Protein AF-A0A7C8ZI13-F1 (afdb_monomer)

pLDDT: mean 92.57, std 10.56, range [40.72, 98.0]

InterPro domains:
  IPR006189 CHASE domain [PF03924] (51-92)
  IPR006189 CHASE domain [PS50839] (48-105)
  IPR042240 CHASE domain superfamily [G3DSA:3.30.450.350] (52-105)

Organism: Opuntia streptacantha (NCBI:txid393608)

Mean predicted aligned error: 6.11 Å

Structure (mmCIF, N/CA/C/O backbone):
data_AF-A0A7C8ZI13-F1
#
_entry.id   AF-A0A7C8ZI13-F1
#
loop_
_atom_site.group_PDB
_atom_site.id
_atom_site.type_symbol
_atom_site.label_atom_id
_atom_site.label_alt_id
_atom_site.label_comp_id
_atom_site.label_asym_id
_atom_site.label_entity_id
_atom_site.label_seq_id
_atom_site.pdbx_PDB_ins_code
_atom_site.Cartn_x
_atom_site.Cartn_y
_atom_site.Cartn_z
_atom_site.occupancy
_atom_site.B_iso_or_equiv
_atom_site.auth_seq_id
_atom_site.auth_comp_id
_atom_site.auth_asym_id
_atom_site.auth_atom_id
_atom_site.pdbx_PDB_model_num
ATOM 1 N N . SER A 1 1 ? 30.911 -12.223 -37.311 1.00 80.25 1 SER A N 1
ATOM 2 C CA . SER A 1 1 ? 30.308 -11.224 -38.221 1.00 80.25 1 SER A CA 1
ATOM 3 C C . SER A 1 1 ? 29.855 -10.030 -37.400 1.00 80.25 1 SER A C 1
ATOM 5 O O . SER A 1 1 ? 29.190 -10.240 -36.392 1.00 80.25 1 SER A O 1
ATOM 7 N N . GLN A 1 2 ? 30.197 -8.807 -37.811 1.00 89.19 2 GLN A N 1
ATOM 8 C CA . GLN A 1 2 ? 29.837 -7.550 -37.132 1.00 89.19 2 GLN A CA 1
ATOM 9 C C . GLN A 1 2 ? 28.325 -7.421 -36.851 1.00 89.19 2 GLN A C 1
ATOM 11 O O . GLN A 1 2 ? 27.919 -6.818 -35.863 1.00 89.19 2 GLN A O 1
ATOM 16 N N . ALA A 1 3 ? 27.483 -8.038 -37.687 1.00 92.62 3 ALA A N 1
ATOM 17 C CA . ALA A 1 3 ? 26.033 -8.054 -37.509 1.00 92.62 3 ALA A CA 1
ATOM 18 C C . ALA A 1 3 ? 25.567 -8.836 -36.264 1.00 92.62 3 ALA A C 1
ATOM 20 O O . ALA A 1 3 ? 24.532 -8.508 -35.692 1.00 92.62 3 ALA A O 1
ATOM 21 N N . VAL A 1 4 ? 26.310 -9.865 -35.842 1.00 93.81 4 VAL A N 1
ATOM 22 C CA . VAL A 1 4 ? 25.979 -10.654 -34.642 1.00 93.81 4 VAL A CA 1
ATOM 23 C C . VAL A 1 4 ? 26.273 -9.855 -33.377 1.00 93.81 4 VAL A C 1
ATOM 25 O O . VAL A 1 4 ? 25.461 -9.871 -32.458 1.00 93.81 4 VAL A O 1
ATOM 28 N N . GLU A 1 5 ? 27.380 -9.113 -33.349 1.00 93.69 5 GLU A N 1
ATOM 29 C CA . GLU A 1 5 ? 27.765 -8.328 -32.172 1.00 93.69 5 GLU A CA 1
ATOM 30 C C . GLU A 1 5 ? 26.799 -7.163 -31.933 1.00 93.69 5 GLU A C 1
ATOM 32 O O . GLU A 1 5 ? 26.254 -7.038 -30.842 1.00 93.69 5 GLU A O 1
ATOM 37 N N . LYS A 1 6 ? 26.419 -6.436 -32.996 1.00 94.44 6 LYS A N 1
ATOM 38 C CA . LYS A 1 6 ? 25.380 -5.392 -32.917 1.00 94.44 6 LYS A CA 1
ATOM 39 C C . LYS A 1 6 ? 24.040 -5.913 -32.379 1.00 94.44 6 LYS A C 1
ATOM 41 O O . LYS A 1 6 ? 23.334 -5.195 -31.680 1.00 94.44 6 LYS A O 1
ATOM 46 N N . ARG A 1 7 ? 23.666 -7.160 -32.701 1.00 94.75 7 ARG A N 1
ATOM 47 C CA . ARG A 1 7 ? 22.441 -7.788 -32.169 1.00 94.75 7 ARG A CA 1
ATOM 48 C C . ARG A 1 7 ? 22.560 -8.117 -30.682 1.00 94.75 7 ARG A C 1
ATOM 50 O O . ARG A 1 7 ? 21.577 -7.958 -29.965 1.00 94.75 7 ARG A O 1
ATOM 57 N N . LYS A 1 8 ? 23.730 -8.571 -30.222 1.00 95.25 8 LYS A N 1
ATOM 58 C CA . LYS A 1 8 ? 23.982 -8.831 -28.797 1.00 95.25 8 LYS A CA 1
ATOM 59 C C . LYS A 1 8 ? 23.965 -7.543 -27.984 1.00 95.25 8 LYS A C 1
ATOM 61 O O . LYS A 1 8 ? 23.312 -7.511 -26.951 1.00 95.25 8 LYS A O 1
ATOM 66 N N . GLU A 1 9 ? 24.619 -6.493 -28.474 1.00 95.44 9 GLU A N 1
ATOM 67 C CA . GLU A 1 9 ? 24.615 -5.167 -27.844 1.00 95.44 9 GLU A CA 1
ATOM 68 C C . GLU A 1 9 ? 23.193 -4.602 -27.743 1.00 95.44 9 GLU A C 1
ATOM 70 O O . GLU A 1 9 ? 22.781 -4.160 -26.673 1.00 95.44 9 GLU A O 1
ATOM 75 N N . ALA A 1 10 ? 22.406 -4.691 -28.822 1.00 95.44 10 ALA A N 1
ATOM 76 C CA . ALA A 1 10 ? 21.006 -4.270 -28.804 1.00 95.44 10 ALA A CA 1
ATOM 77 C C . ALA A 1 10 ? 2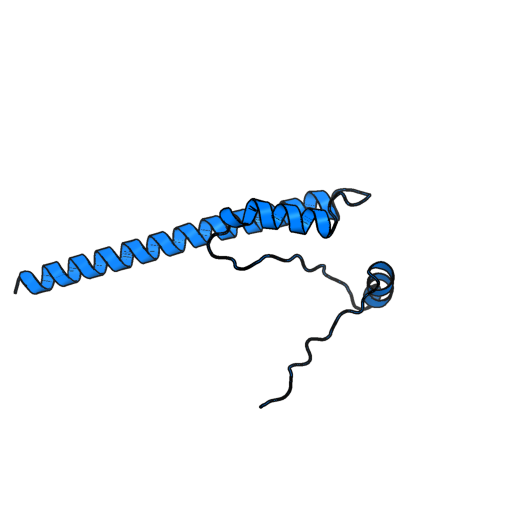0.175 -5.068 -27.785 1.00 95.44 10 ALA A C 1
ATOM 79 O O . ALA A 1 10 ? 19.389 -4.487 -27.040 1.00 95.44 10 ALA A O 1
ATOM 80 N N . LEU A 1 11 ? 20.364 -6.391 -27.716 1.00 95.38 11 LEU A N 1
ATOM 81 C CA . LEU A 1 11 ? 19.665 -7.239 -26.751 1.00 95.38 11 LEU A CA 1
ATOM 82 C C . LEU A 1 11 ? 20.064 -6.915 -25.304 1.00 95.38 11 LEU A C 1
ATOM 84 O O . LEU A 1 11 ? 19.188 -6.826 -24.447 1.00 95.38 11 LEU A O 1
ATOM 88 N N . ALA A 1 12 ? 21.357 -6.716 -25.039 1.00 95.81 12 ALA A N 1
ATOM 89 C CA . ALA A 1 12 ? 21.852 -6.312 -23.727 1.00 95.81 12 ALA A CA 1
ATOM 90 C C . ALA A 1 12 ? 21.246 -4.965 -23.305 1.00 95.81 12 ALA A C 1
ATOM 92 O O . ALA A 1 12 ? 20.683 -4.871 -22.219 1.00 95.81 12 ALA A O 1
ATOM 93 N N . GLY A 1 13 ? 21.230 -3.975 -24.206 1.00 96.50 13 GLY A N 1
ATOM 94 C CA .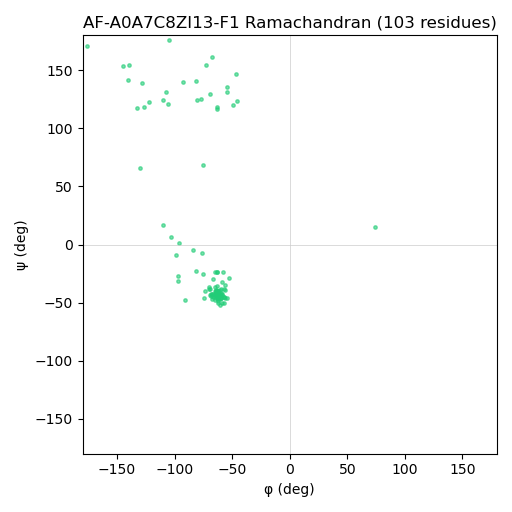 GLY A 1 13 ? 20.604 -2.676 -23.951 1.00 96.50 13 GLY A CA 1
ATOM 95 C C . GLY A 1 13 ? 19.112 -2.777 -23.617 1.00 96.50 13 GLY A C 1
ATOM 96 O O . GLY A 1 13 ? 18.654 -2.158 -22.659 1.00 96.50 13 GLY A O 1
ATOM 97 N N . MET A 1 14 ? 18.358 -3.613 -24.342 1.00 96.56 14 MET A N 1
ATOM 98 C CA . MET A 1 14 ? 16.939 -3.859 -24.045 1.00 96.56 14 MET A CA 1
ATOM 99 C C . MET A 1 14 ? 16.726 -4.527 -22.680 1.00 96.56 14 MET A C 1
ATOM 101 O O . MET A 1 14 ? 15.749 -4.231 -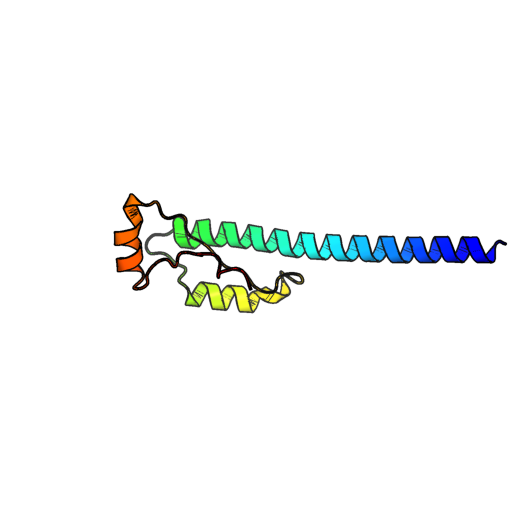21.989 1.00 96.56 14 MET A O 1
ATOM 105 N N . CYS A 1 15 ? 17.599 -5.463 -22.304 1.00 97.31 15 CYS A N 1
ATOM 106 C CA . CYS A 1 15 ? 17.535 -6.131 -21.006 1.00 97.31 15 CYS A CA 1
ATOM 107 C C . CYS A 1 15 ? 17.838 -5.159 -19.862 1.00 97.31 15 CYS A C 1
ATOM 109 O O . CYS A 1 15 ? 17.073 -5.111 -18.899 1.00 97.31 15 CYS A O 1
ATOM 111 N N . ASP A 1 16 ? 18.893 -4.355 -19.992 1.00 97.75 16 ASP A N 1
ATOM 112 C CA . ASP A 1 16 ? 19.293 -3.375 -18.981 1.00 97.75 16 ASP A CA 1
ATOM 113 C C . ASP A 1 16 ? 18.219 -2.303 -18.776 1.00 97.75 16 ASP A C 1
ATOM 115 O O . ASP A 1 16 ? 17.918 -1.921 -17.644 1.00 97.75 16 ASP A O 1
ATOM 119 N N . GLU A 1 17 ? 17.593 -1.842 -19.861 1.00 97.75 17 GLU A N 1
ATOM 120 C CA . GLU A 1 17 ? 16.495 -0.880 -19.789 1.00 97.75 17 GLU A CA 1
ATOM 121 C C . GLU A 1 17 ? 15.283 -1.460 -19.050 1.00 97.75 17 GLU A C 1
ATOM 123 O O . GLU A 1 17 ? 14.758 -0.825 -18.136 1.00 97.75 17 GLU A O 1
ATOM 128 N N . ARG A 1 18 ? 14.885 -2.702 -19.355 1.00 96.94 18 ARG A N 1
ATOM 129 C CA . ARG A 1 18 ? 13.780 -3.377 -18.651 1.00 96.94 18 ARG A CA 1
ATOM 130 C C . ARG A 1 18 ? 14.087 -3.635 -17.180 1.00 96.94 18 ARG A C 1
ATOM 132 O O . ARG A 1 18 ? 13.199 -3.467 -16.346 1.00 96.94 18 ARG A O 1
ATOM 139 N N . ALA A 1 19 ? 15.318 -4.031 -16.860 1.00 97.88 19 ALA A N 1
ATOM 140 C CA . ALA A 1 19 ? 15.752 -4.236 -15.483 1.00 97.88 19 ALA A CA 1
ATOM 141 C C . ALA A 1 19 ? 15.667 -2.927 -14.686 1.00 97.88 19 ALA A C 1
ATOM 143 O O . ALA A 1 19 ? 15.102 -2.913 -13.592 1.00 97.88 19 ALA A O 1
ATOM 144 N N . ARG A 1 20 ? 16.138 -1.819 -15.273 1.00 97.88 20 ARG A N 1
ATOM 145 C CA . ARG A 1 20 ? 16.050 -0.487 -14.666 1.00 97.88 20 ARG A CA 1
ATOM 146 C C . ARG A 1 20 ? 14.602 -0.055 -14.459 1.00 97.88 20 ARG A C 1
ATOM 148 O O . ARG A 1 20 ? 14.239 0.309 -13.349 1.00 97.88 20 ARG A O 1
ATOM 155 N N . MET A 1 21 ? 13.755 -0.179 -15.482 1.00 97.62 21 MET A N 1
ATOM 156 C CA . MET A 1 21 ? 12.334 0.168 -15.371 1.00 97.62 21 MET A CA 1
ATOM 157 C C . MET A 1 21 ? 11.636 -0.619 -14.257 1.00 97.62 21 MET A C 1
ATOM 159 O O . MET A 1 21 ? 10.901 -0.038 -13.463 1.00 97.62 21 MET A O 1
ATOM 163 N N . LEU A 1 22 ? 11.870 -1.932 -14.173 1.00 97.38 22 LEU A N 1
ATOM 164 C CA . LEU A 1 22 ? 11.288 -2.765 -13.121 1.00 97.38 22 LEU A CA 1
ATOM 165 C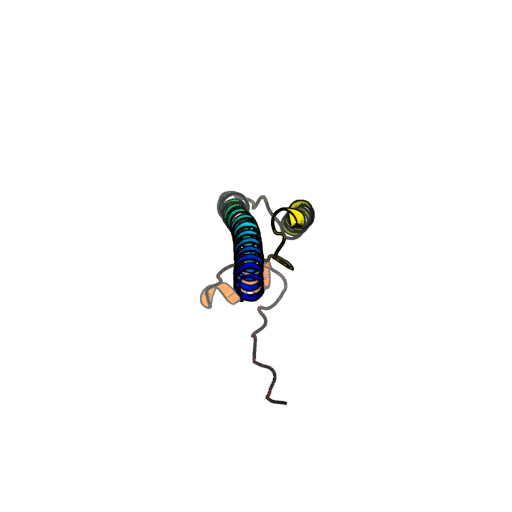 C . LEU A 1 22 ? 11.776 -2.337 -11.730 1.00 97.38 22 LEU A C 1
ATOM 167 O O . LEU A 1 22 ? 10.971 -2.226 -10.805 1.00 97.38 22 LEU A O 1
ATOM 171 N N . GLN A 1 23 ? 13.076 -2.075 -11.593 1.00 98.00 23 GLN A N 1
ATOM 172 C CA . GLN A 1 23 ? 13.674 -1.620 -10.342 1.00 98.00 23 GLN A CA 1
ATOM 173 C C . GLN A 1 23 ? 13.112 -0.262 -9.902 1.00 98.00 23 GLN A C 1
ATOM 175 O O . GLN A 1 23 ? 12.767 -0.094 -8.732 1.00 98.00 23 GLN A O 1
ATOM 180 N N . ASP A 1 24 ? 12.948 0.681 -10.827 1.00 97.38 24 ASP A N 1
ATOM 181 C CA . ASP A 1 24 ? 12.394 2.005 -10.540 1.00 97.38 24 ASP A CA 1
ATOM 182 C C . ASP A 1 24 ? 10.933 1.914 -10.079 1.00 97.38 24 ASP A C 1
ATOM 184 O O . ASP A 1 24 ? 10.565 2.487 -9.053 1.00 97.38 24 ASP A O 1
ATOM 188 N N . GLN A 1 25 ? 10.103 1.128 -10.774 1.00 96.88 25 GLN A N 1
ATOM 189 C CA . GLN A 1 25 ? 8.700 0.910 -10.392 1.00 96.88 25 GLN A CA 1
ATOM 190 C C . GLN A 1 25 ? 8.569 0.207 -9.029 1.00 96.88 25 GLN A C 1
ATOM 192 O O . GLN A 1 25 ? 7.664 0.516 -8.243 1.00 96.88 25 GLN A O 1
ATOM 197 N N . PHE A 1 26 ? 9.484 -0.718 -8.724 1.00 96.94 26 PHE A N 1
ATOM 198 C CA . PHE A 1 26 ? 9.561 -1.367 -7.417 1.00 96.94 26 PHE A CA 1
ATOM 199 C C . PHE A 1 26 ? 9.917 -0.369 -6.315 1.00 96.94 26 PHE A C 1
ATOM 201 O O . PHE A 1 26 ? 9.226 -0.309 -5.299 1.00 96.94 26 PHE A O 1
ATOM 208 N N . ASN A 1 27 ? 10.941 0.456 -6.535 1.00 96.88 27 ASN A N 1
ATOM 209 C CA . ASN A 1 27 ? 11.374 1.467 -5.573 1.00 96.88 27 ASN A CA 1
ATOM 210 C C . ASN A 1 27 ? 10.266 2.489 -5.282 1.00 96.88 27 ASN A C 1
ATOM 212 O O . ASN A 1 27 ? 10.018 2.802 -4.119 1.00 96.88 27 ASN A O 1
ATOM 216 N N . VAL A 1 28 ? 9.548 2.952 -6.312 1.00 96.94 28 VAL A N 1
ATOM 217 C CA . VAL A 1 28 ? 8.380 3.835 -6.146 1.00 96.94 28 VAL A CA 1
ATOM 218 C C . VAL A 1 28 ? 7.313 3.164 -5.278 1.00 96.94 28 VAL A C 1
ATOM 220 O O . VAL A 1 28 ? 6.894 3.730 -4.266 1.00 96.94 28 VAL A O 1
ATOM 223 N N . SER A 1 29 ? 6.943 1.922 -5.608 1.00 95.88 29 SER A N 1
ATOM 224 C CA . SER A 1 29 ? 5.937 1.170 -4.847 1.00 95.88 29 SER A CA 1
ATOM 225 C C . SER A 1 29 ? 6.345 0.992 -3.378 1.00 95.88 29 SER A C 1
ATOM 227 O O . SER A 1 29 ? 5.529 1.193 -2.477 1.00 95.88 29 SER A O 1
ATOM 229 N N . MET A 1 30 ? 7.611 0.652 -3.122 1.00 96.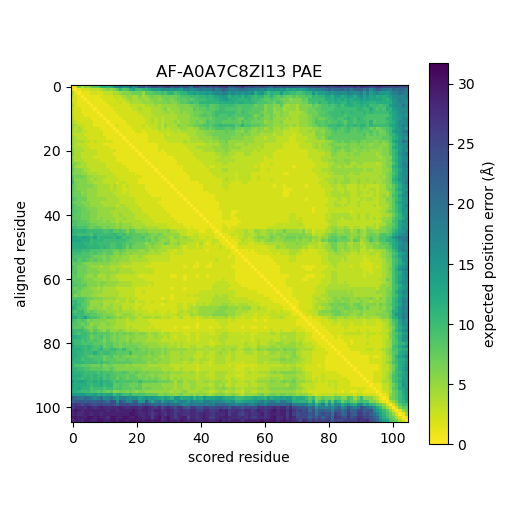31 30 MET A N 1
ATOM 230 C CA . MET A 1 30 ? 8.141 0.447 -1.773 1.00 96.31 30 MET A CA 1
ATOM 231 C C . MET A 1 30 ? 8.169 1.730 -0.945 1.00 96.31 30 MET A C 1
ATOM 233 O O . MET A 1 30 ? 7.771 1.703 0.221 1.00 96.31 30 MET A O 1
ATOM 237 N N . ASN A 1 31 ? 8.578 2.851 -1.537 1.00 96.88 31 ASN A N 1
AT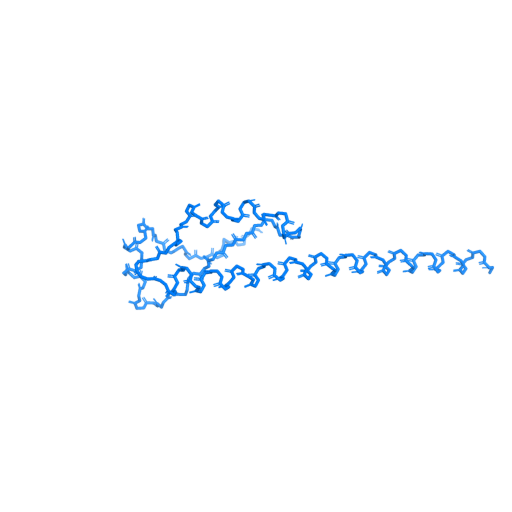OM 238 C CA . ASN A 1 31 ? 8.580 4.145 -0.856 1.00 96.88 31 ASN A CA 1
ATOM 239 C C . ASN A 1 31 ? 7.167 4.531 -0.402 1.00 96.88 31 ASN A C 1
ATOM 241 O O . ASN A 1 31 ? 6.970 4.976 0.730 1.00 96.88 31 ASN A O 1
ATOM 245 N N . HIS A 1 32 ? 6.157 4.297 -1.243 1.00 96.88 32 HIS A N 1
ATOM 246 C CA . HIS A 1 32 ? 4.778 4.600 -0.869 1.00 96.88 32 HIS A CA 1
ATOM 247 C C . HIS A 1 32 ? 4.235 3.656 0.214 1.00 96.88 32 HIS A C 1
ATOM 249 O O . HIS A 1 32 ? 3.531 4.094 1.123 1.00 96.88 32 HIS A O 1
ATOM 255 N N . VAL A 1 33 ? 4.605 2.370 0.192 1.00 96.62 33 VAL A N 1
ATOM 256 C CA . VAL A 1 33 ? 4.275 1.432 1.284 1.00 96.62 33 VAL A CA 1
ATOM 257 C C . VAL A 1 33 ? 4.914 1.870 2.609 1.00 96.62 33 VAL A C 1
ATOM 259 O O . VAL A 1 33 ? 4.260 1.822 3.653 1.00 96.62 33 VAL A O 1
ATOM 262 N N . GLN A 1 34 ? 6.155 2.361 2.589 1.00 97.38 34 GLN A N 1
ATOM 263 C CA . GLN A 1 34 ? 6.798 2.930 3.778 1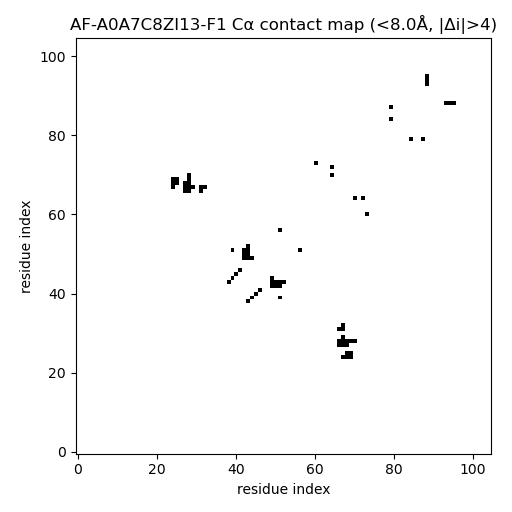.00 97.38 34 GLN A CA 1
ATOM 264 C C . GLN A 1 34 ? 6.057 4.175 4.285 1.00 97.38 34 GLN A C 1
ATOM 266 O O . GLN A 1 34 ? 5.800 4.291 5.485 1.00 97.38 34 GLN A O 1
ATOM 271 N N . ALA A 1 35 ? 5.635 5.070 3.387 1.00 97.06 35 ALA A N 1
ATOM 272 C CA . ALA A 1 35 ? 4.818 6.226 3.752 1.00 97.06 35 ALA A CA 1
ATOM 273 C C . ALA A 1 35 ? 3.481 5.809 4.393 1.00 97.06 35 ALA A C 1
ATOM 275 O O . ALA A 1 35 ? 3.043 6.410 5.376 1.00 97.06 35 ALA A O 1
ATOM 276 N N . MET A 1 36 ? 2.855 4.731 3.910 1.00 96.75 36 MET A N 1
ATOM 277 C CA . MET A 1 36 ? 1.655 4.171 4.535 1.00 96.75 36 MET A CA 1
ATOM 278 C C . MET A 1 36 ? 1.910 3.617 5.942 1.00 96.75 36 MET A C 1
ATOM 280 O O . MET A 1 36 ? 1.053 3.762 6.814 1.00 96.75 36 MET A O 1
ATOM 284 N N . ALA A 1 37 ? 3.072 3.007 6.193 1.00 96.75 37 ALA A N 1
ATOM 285 C CA . ALA A 1 37 ? 3.440 2.558 7.535 1.00 96.75 37 ALA A CA 1
ATOM 286 C C . ALA A 1 37 ? 3.550 3.743 8.512 1.00 96.75 37 ALA A C 1
ATOM 288 O O . ALA A 1 37 ? 3.061 3.660 9.642 1.00 96.75 37 ALA A O 1
ATOM 289 N N . ILE A 1 38 ? 4.110 4.871 8.057 1.00 97.12 38 ILE A N 1
ATOM 290 C CA . ILE A 1 38 ? 4.139 6.127 8.822 1.00 97.12 38 ILE A CA 1
ATOM 291 C C . ILE A 1 38 ? 2.715 6.628 9.072 1.00 97.12 38 ILE A C 1
ATOM 293 O O . ILE A 1 38 ? 2.373 6.942 10.208 1.00 97.12 38 ILE A O 1
ATOM 297 N N . LEU A 1 39 ? 1.857 6.639 8.049 1.00 96.69 39 LEU A N 1
ATOM 298 C CA . LEU A 1 39 ? 0.458 7.049 8.175 1.00 96.69 39 LEU A CA 1
ATOM 299 C C . LEU A 1 39 ? -0.282 6.220 9.237 1.00 96.69 39 LEU A C 1
ATOM 301 O O . LEU A 1 39 ? -0.944 6.793 10.100 1.00 96.69 39 LEU A O 1
ATOM 305 N N . ILE A 1 40 ? -0.132 4.894 9.242 1.00 96.75 40 ILE A N 1
ATOM 306 C CA . ILE A 1 40 ? -0.716 4.044 10.290 1.00 96.75 40 ILE A CA 1
ATOM 307 C C . ILE A 1 40 ? -0.127 4.386 11.663 1.00 96.75 40 ILE A C 1
ATOM 309 O O . ILE A 1 40 ? -0.879 4.596 12.613 1.00 96.75 40 ILE A O 1
ATOM 313 N N . SER A 1 41 ? 1.196 4.512 11.777 1.00 96.50 41 SER A N 1
ATOM 314 C CA . SER A 1 41 ? 1.844 4.901 13.035 1.00 96.50 41 SER A CA 1
ATOM 315 C C . SER A 1 41 ? 1.281 6.219 13.586 1.00 96.50 41 SER A C 1
ATOM 317 O O . SER A 1 41 ? 0.890 6.296 14.747 1.00 96.50 41 SER A O 1
ATOM 319 N N . THR A 1 42 ? 1.133 7.240 12.741 1.00 96.94 42 THR A N 1
ATOM 320 C CA . THR A 1 42 ? 0.661 8.568 13.147 1.00 96.94 42 THR A CA 1
ATOM 321 C C . THR A 1 42 ? -0.837 8.619 13.439 1.00 96.94 42 THR A C 1
ATOM 323 O O . THR A 1 42 ? -1.241 9.209 14.438 1.00 96.94 42 THR A O 1
ATOM 326 N N . PHE A 1 43 ? -1.678 8.049 12.574 1.00 96.50 43 PHE A N 1
ATOM 327 C CA . PHE A 1 43 ? -3.130 8.252 12.641 1.00 96.50 43 PHE A CA 1
ATOM 328 C C . PHE A 1 43 ? -3.883 7.139 13.371 1.00 96.50 43 PHE A C 1
ATOM 330 O O . PHE A 1 43 ? -4.950 7.418 13.917 1.00 96.50 43 PHE A O 1
ATOM 337 N N . HIS A 1 44 ? -3.347 5.914 13.391 1.00 95.19 44 HIS A N 1
ATOM 338 C CA . HIS A 1 44 ? -3.945 4.792 14.117 1.00 95.19 44 HIS A CA 1
ATOM 339 C C . HIS A 1 44 ? -3.402 4.688 15.545 1.00 95.19 44 HIS A C 1
ATOM 341 O O . HIS A 1 44 ? -4.179 4.574 16.486 1.00 95.19 44 HIS A O 1
ATOM 347 N N . HIS A 1 45 ? -2.074 4.749 15.710 1.00 94.06 45 HIS A N 1
ATOM 348 C CA . HIS A 1 45 ? -1.424 4.577 17.020 1.00 94.06 45 HIS A CA 1
ATOM 349 C C . HIS A 1 45 ? -1.094 5.903 17.714 1.00 94.06 45 HIS A C 1
ATOM 351 O O . HIS A 1 45 ? -1.127 5.985 18.936 1.00 94.06 45 HIS A O 1
ATOM 357 N N . GLY A 1 46 ? -0.791 6.953 16.948 1.00 93.81 46 GLY A N 1
ATOM 358 C CA . GLY A 1 46 ? -0.378 8.259 17.473 1.00 93.81 46 GLY A CA 1
ATOM 359 C C . GLY A 1 46 ? -1.518 9.197 17.883 1.00 93.81 46 GLY A C 1
ATOM 360 O O . GLY A 1 46 ? -1.247 10.279 18.402 1.00 93.81 46 GLY A O 1
ATOM 361 N N . LYS A 1 47 ? -2.785 8.825 17.655 1.00 94.31 47 LYS A N 1
ATOM 362 C CA . LYS A 1 47 ? -3.963 9.630 18.017 1.00 94.31 47 LYS A CA 1
ATOM 363 C C . LYS A 1 47 ? -4.971 8.812 18.814 1.00 94.31 47 LYS A C 1
ATOM 365 O O . LYS A 1 47 ? -5.256 7.670 18.470 1.00 94.31 47 LYS A O 1
ATOM 370 N N . TYR A 1 48 ? -5.547 9.436 19.842 1.00 90.88 48 TYR A N 1
ATOM 371 C CA . TYR A 1 48 ? -6.646 8.874 20.622 1.00 90.88 48 TYR A CA 1
ATOM 372 C C . TYR A 1 48 ? -7.822 9.869 20.677 1.00 90.88 48 TYR A C 1
ATOM 374 O O . TYR A 1 48 ? -7.638 10.971 21.201 1.00 90.88 48 TYR A O 1
ATOM 382 N N . PRO A 1 49 ? -9.016 9.522 20.152 1.00 89.81 49 PRO A N 1
ATOM 383 C CA . PRO A 1 49 ? -9.342 8.275 19.448 1.00 89.81 49 PRO A CA 1
ATOM 384 C C . PRO A 1 49 ? -8.614 8.153 18.096 1.00 89.81 49 PRO A C 1
ATOM 386 O O . PRO A 1 49 ? -8.129 9.149 17.553 1.00 89.81 49 PRO A O 1
ATOM 389 N N . THR A 1 50 ? -8.536 6.929 17.557 1.00 94.50 50 THR A N 1
ATOM 390 C CA . THR A 1 50 ? -7.938 6.677 16.233 1.00 94.50 50 THR A CA 1
ATOM 391 C C . THR A 1 50 ? -8.598 7.552 15.166 1.00 94.50 50 THR A C 1
ATOM 393 O O . THR A 1 50 ? -9.821 7.687 15.117 1.00 94.50 50 THR A O 1
ATOM 396 N N . ALA A 1 51 ? -7.779 8.149 14.302 1.00 94.50 51 ALA A N 1
ATOM 397 C CA . ALA A 1 51 ? -8.235 9.000 13.206 1.00 94.50 51 ALA A CA 1
ATOM 398 C C . ALA A 1 51 ? -8.353 8.239 11.875 1.00 94.50 51 ALA A C 1
ATOM 400 O O . ALA A 1 51 ? -8.670 8.842 10.848 1.00 94.50 51 ALA A O 1
ATOM 401 N N . ILE A 1 52 ? -8.072 6.932 11.878 1.00 95.88 52 ILE A N 1
ATOM 402 C CA . ILE A 1 52 ? -8.186 6.073 10.705 1.00 95.88 52 ILE A CA 1
ATOM 403 C C . ILE A 1 52 ? -8.929 4.786 11.052 1.00 95.88 52 ILE A C 1
ATOM 405 O O . ILE A 1 52 ? -8.494 3.981 11.874 1.00 95.88 52 ILE A O 1
ATOM 409 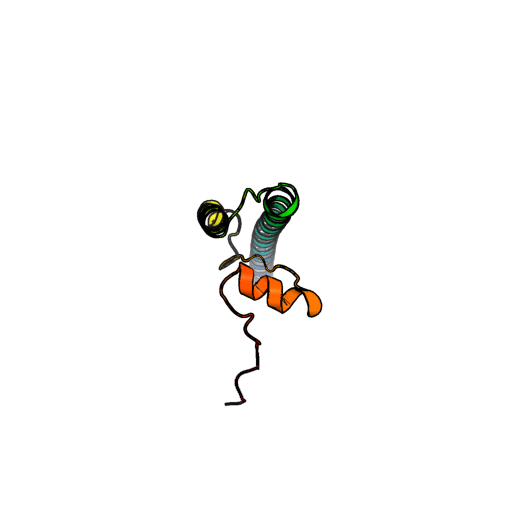N N . ASP A 1 53 ? -10.068 4.605 10.396 1.00 93.94 53 ASP A N 1
ATOM 410 C CA . ASP A 1 53 ? -10.848 3.375 10.398 1.00 93.94 53 ASP A CA 1
ATOM 411 C C . ASP A 1 53 ? -10.669 2.617 9.071 1.00 93.94 53 ASP A C 1
ATOM 413 O O . ASP A 1 53 ? -10.030 3.095 8.125 1.00 93.94 53 ASP A O 1
ATOM 417 N N . GLN A 1 54 ? -11.264 1.425 8.979 1.00 94.19 54 GLN A N 1
ATOM 418 C CA . GLN A 1 54 ? -11.187 0.581 7.784 1.00 94.19 54 GLN A CA 1
ATOM 419 C C . GLN A 1 54 ? -11.672 1.309 6.520 1.00 94.19 54 GLN A C 1
ATOM 421 O O . GLN A 1 54 ? -11.081 1.161 5.450 1.00 94.19 54 GLN A O 1
ATOM 426 N N . ARG A 1 55 ? -12.735 2.117 6.629 1.00 96.62 55 ARG A N 1
ATOM 427 C CA . ARG A 1 55 ? -13.310 2.856 5.496 1.00 96.62 55 ARG A CA 1
ATOM 428 C C . ARG A 1 55 ? -12.371 3.958 5.013 1.00 96.62 55 ARG A C 1
ATOM 430 O O . ARG A 1 55 ? -12.204 4.144 3.807 1.00 96.62 55 ARG A O 1
ATOM 437 N N . THR A 1 56 ? -11.756 4.682 5.942 1.00 96.38 56 THR A N 1
ATOM 438 C CA . THR A 1 56 ? -10.788 5.740 5.648 1.00 96.38 56 THR A CA 1
ATOM 439 C C . THR A 1 56 ? -9.535 5.155 5.014 1.00 96.38 56 THR A C 1
ATOM 441 O O . THR A 1 56 ? -9.084 5.681 3.994 1.00 96.38 56 THR A O 1
ATOM 444 N N . PHE A 1 57 ? -9.026 4.040 5.551 1.00 96.88 57 PHE A N 1
ATOM 445 C CA . PHE A 1 57 ? -7.891 3.324 4.974 1.00 96.88 57 PHE A CA 1
ATOM 446 C C . PHE A 1 57 ? -8.198 2.847 3.553 1.00 96.88 57 PHE A C 1
ATOM 448 O O . PHE A 1 57 ? -7.468 3.214 2.639 1.00 96.88 57 PHE A O 1
ATOM 455 N N . ALA A 1 58 ? -9.311 2.137 3.337 1.00 97.31 58 ALA A N 1
ATOM 456 C CA . ALA A 1 58 ? -9.703 1.640 2.015 1.00 97.31 58 ALA A CA 1
ATOM 457 C C . ALA A 1 58 ? -9.837 2.767 0.977 1.00 97.31 58 ALA A C 1
ATOM 459 O O . ALA A 1 58 ? -9.298 2.673 -0.122 1.00 97.31 58 ALA A O 1
ATOM 460 N N . ARG A 1 59 ? -10.487 3.882 1.341 1.00 97.38 59 ARG A N 1
ATOM 461 C CA . ARG A 1 59 ? -10.629 5.038 0.442 1.00 97.38 59 ARG A CA 1
ATOM 462 C C . ARG A 1 59 ? -9.281 5.677 0.110 1.00 97.38 59 ARG A C 1
ATOM 464 O O . ARG A 1 59 ? -9.076 6.124 -1.015 1.00 97.38 59 ARG A O 1
ATOM 471 N N . TYR A 1 60 ? -8.385 5.793 1.090 1.00 96.81 60 TYR A N 1
ATOM 472 C CA . TYR A 1 60 ? -7.060 6.370 0.873 1.00 96.81 60 TYR A CA 1
ATOM 473 C C . TYR A 1 60 ? -6.187 5.463 0.001 1.00 96.81 60 TYR A C 1
ATOM 475 O O . TYR A 1 60 ? -5.524 5.947 -0.919 1.00 96.81 60 TYR A O 1
ATOM 483 N N . THR A 1 61 ? -6.198 4.152 0.251 1.00 96.69 61 THR A N 1
ATOM 484 C CA . THR A 1 61 ? -5.401 3.198 -0.521 1.00 96.69 61 THR A CA 1
ATOM 485 C C . THR A 1 61 ? -5.894 3.094 -1.951 1.00 96.69 61 THR A C 1
ATOM 487 O O . THR A 1 61 ? -5.058 3.171 -2.844 1.00 96.69 61 THR A O 1
ATOM 490 N N . GLU A 1 62 ? -7.207 3.046 -2.179 1.00 96.31 62 GLU A N 1
ATOM 491 C CA . GLU A 1 62 ? -7.807 3.046 -3.518 1.00 96.31 62 GLU A CA 1
ATOM 492 C C . GLU A 1 62 ? -7.447 4.314 -4.304 1.00 96.31 62 GLU A C 1
ATOM 494 O O . GLU A 1 62 ? -6.980 4.236 -5.441 1.00 96.31 62 GLU A O 1
ATOM 499 N N . ARG A 1 63 ? -7.573 5.491 -3.675 1.00 97.06 63 ARG A N 1
ATOM 500 C CA . ARG A 1 63 ? -7.210 6.772 -4.300 1.00 97.06 63 ARG A CA 1
ATOM 501 C C . ARG A 1 63 ? -5.725 6.900 -4.608 1.00 97.06 63 ARG A C 1
ATOM 503 O O . ARG A 1 63 ? -5.385 7.690 -5.472 1.00 97.06 63 ARG A O 1
ATOM 510 N N . THR A 1 64 ? -4.861 6.162 -3.914 1.00 96.44 64 THR A N 1
ATOM 511 C CA . THR A 1 64 ? -3.400 6.203 -4.091 1.00 96.44 64 THR A CA 1
ATOM 512 C C . THR A 1 64 ? -2.844 4.928 -4.722 1.00 96.44 64 THR A C 1
ATOM 514 O O . THR A 1 64 ? -1.646 4.679 -4.643 1.00 96.44 64 THR A O 1
ATOM 517 N N . THR A 1 65 ? -3.679 4.091 -5.347 1.00 95.69 65 THR A N 1
ATOM 518 C CA . THR A 1 65 ? -3.210 2.860 -6.011 1.00 95.69 65 THR A CA 1
ATOM 519 C C . THR A 1 65 ? -2.192 3.150 -7.112 1.00 95.69 65 THR A C 1
ATOM 521 O O . THR A 1 65 ? -1.254 2.381 -7.286 1.00 95.69 65 THR A O 1
ATOM 524 N N . PHE A 1 66 ? -2.315 4.292 -7.793 1.00 94.19 66 PHE A N 1
ATOM 525 C CA . PHE A 1 66 ? -1.375 4.715 -8.834 1.00 94.19 66 PHE A CA 1
ATOM 526 C C . PHE A 1 66 ? 0.061 4.952 -8.319 1.00 94.19 66 PHE A C 1
ATOM 528 O O . PHE A 1 66 ? 0.999 4.827 -9.096 1.00 94.19 66 PHE A O 1
ATOM 535 N N . GLU A 1 67 ? 0.246 5.229 -7.023 1.00 94.69 67 GLU A N 1
ATOM 536 C CA . GLU A 1 67 ? 1.567 5.396 -6.384 1.00 94.69 67 GLU A CA 1
ATOM 537 C C . GLU A 1 67 ? 2.275 4.050 -6.136 1.00 94.69 67 GLU A C 1
ATOM 539 O O . GLU A 1 67 ? 3.423 4.001 -5.697 1.00 94.69 67 GLU A O 1
ATOM 544 N N . ARG A 1 68 ? 1.585 2.925 -6.369 1.00 95.81 68 ARG A N 1
ATOM 545 C CA . ARG A 1 68 ? 2.106 1.567 -6.153 1.00 95.81 68 ARG A CA 1
ATOM 546 C C . ARG A 1 68 ? 1.883 0.691 -7.390 1.00 95.81 68 ARG A C 1
ATOM 548 O O . ARG A 1 68 ? 1.123 -0.281 -7.325 1.00 95.81 68 ARG A O 1
ATOM 555 N N . PRO A 1 69 ? 2.545 1.013 -8.512 1.00 92.25 69 PRO A N 1
ATOM 556 C CA . PRO A 1 69 ? 2.299 0.396 -9.818 1.00 92.25 69 PRO A CA 1
ATOM 557 C C . PRO A 1 69 ? 2.475 -1.131 -9.855 1.00 92.25 69 PRO A C 1
ATOM 559 O O . PRO A 1 69 ? 1.879 -1.785 -10.706 1.00 92.25 69 PRO A O 1
ATOM 562 N N . LEU A 1 70 ? 3.258 -1.717 -8.939 1.00 94.25 70 LEU A N 1
ATOM 563 C CA . LEU A 1 70 ? 3.506 -3.166 -8.884 1.00 94.25 70 LEU A CA 1
ATOM 564 C C . LEU A 1 70 ? 2.720 -3.906 -7.787 1.00 94.25 70 LEU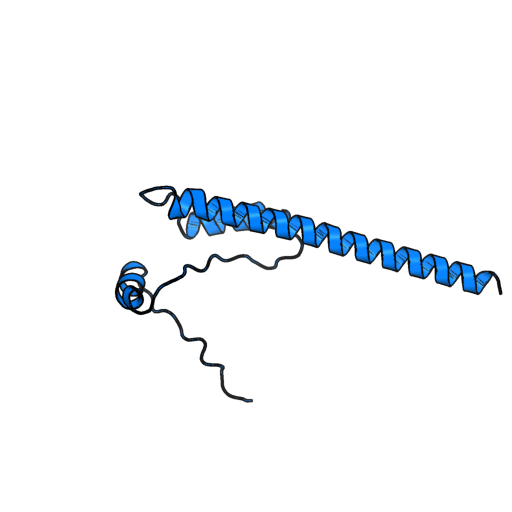 A C 1
ATOM 566 O O . LEU A 1 70 ? 2.955 -5.094 -7.572 1.00 94.25 70 LEU A O 1
ATOM 570 N N . THR A 1 71 ? 1.802 -3.245 -7.073 1.00 93.38 71 THR A N 1
ATOM 571 C CA . THR A 1 71 ? 1.019 -3.891 -6.002 1.00 93.38 71 THR A CA 1
ATOM 572 C C . THR A 1 71 ? -0.430 -4.104 -6.421 1.00 93.38 71 THR A C 1
ATOM 574 O O . THR A 1 71 ? -1.088 -3.171 -6.872 1.00 93.38 71 THR A O 1
ATOM 577 N N . SER A 1 72 ? -0.956 -5.317 -6.224 1.00 92.19 72 SER A N 1
ATOM 578 C CA . SER A 1 72 ? -2.383 -5.613 -6.434 1.00 92.19 72 SER A CA 1
ATOM 579 C C . SER A 1 72 ? -3.272 -5.065 -5.315 1.00 92.19 72 SER A C 1
ATOM 581 O O . SER A 1 72 ? -4.454 -4.803 -5.522 1.00 92.19 72 SER A O 1
ATOM 583 N N . GLY A 1 73 ? -2.708 -4.887 -4.122 1.00 93.56 73 GLY A N 1
ATOM 584 C CA . GLY A 1 73 ? -3.399 -4.380 -2.950 1.00 93.56 73 GLY A CA 1
ATOM 585 C C . GLY A 1 73 ? -2.447 -4.199 -1.777 1.00 93.56 73 GLY A C 1
ATOM 586 O O . GLY A 1 73 ? -1.288 -4.608 -1.814 1.00 93.56 73 GLY A O 1
ATOM 587 N N . VAL A 1 74 ? -2.954 -3.567 -0.725 1.00 96.25 74 VAL A N 1
ATOM 588 C CA . VAL A 1 74 ? -2.219 -3.281 0.509 1.00 96.25 74 VAL A CA 1
ATOM 589 C C . VAL A 1 74 ? -3.146 -3.485 1.700 1.00 96.25 74 VAL A C 1
ATOM 591 O O . VAL A 1 74 ? -4.326 -3.138 1.648 1.00 96.25 74 VAL A O 1
ATOM 594 N N . ALA A 1 75 ? -2.607 -4.040 2.779 1.00 96.38 75 ALA A N 1
ATOM 595 C CA . ALA A 1 75 ? -3.333 -4.289 4.016 1.00 96.38 75 ALA A CA 1
ATOM 596 C C . ALA A 1 75 ? -2.447 -3.959 5.218 1.00 96.38 75 ALA A C 1
ATOM 598 O O . ALA A 1 75 ? -1.220 -4.020 5.134 1.00 96.38 75 ALA A O 1
ATOM 599 N N . TYR A 1 76 ? -3.081 -3.628 6.340 1.00 96.12 76 TYR A N 1
ATOM 600 C CA . TYR A 1 76 ? -2.411 -3.474 7.623 1.00 96.12 76 TYR A CA 1
ATOM 601 C C . TYR A 1 76 ? -2.823 -4.617 8.551 1.00 96.12 76 TYR A C 1
ATOM 603 O O . TYR A 1 76 ? -4.010 -4.823 8.795 1.00 96.12 76 TYR A O 1
ATOM 611 N N . ALA A 1 77 ? -1.839 -5.353 9.064 1.00 94.50 77 ALA A N 1
ATOM 612 C CA . ALA A 1 77 ? -2.047 -6.400 10.054 1.00 94.50 77 ALA A CA 1
ATOM 613 C C . ALA A 1 77 ? -1.560 -5.906 11.418 1.00 94.50 77 ALA A C 1
ATOM 615 O O . ALA A 1 77 ? -0.388 -5.556 11.579 1.00 94.50 77 ALA A O 1
ATOM 616 N N . VAL A 1 78 ? -2.459 -5.878 12.403 1.00 92.50 78 VAL A N 1
ATOM 617 C CA . VAL A 1 78 ? -2.095 -5.534 13.779 1.00 92.50 78 VAL A CA 1
ATOM 618 C C . VAL A 1 78 ? -1.503 -6.762 14.472 1.00 92.50 78 VAL A C 1
ATOM 620 O O . VAL A 1 78 ? -1.971 -7.887 14.283 1.00 92.50 78 VAL A O 1
ATOM 623 N N . ARG A 1 79 ? -0.469 -6.556 15.289 1.00 93.81 79 ARG A N 1
ATOM 624 C CA . ARG A 1 79 ? 0.073 -7.614 16.145 1.00 93.81 79 ARG A CA 1
ATOM 625 C C . ARG A 1 79 ? -0.811 -7.739 17.383 1.00 93.81 79 ARG A C 1
ATOM 627 O O . ARG A 1 79 ? -0.973 -6.755 18.094 1.00 93.81 79 ARG A O 1
ATOM 634 N N . VAL A 1 80 ? -1.326 -8.937 17.638 1.00 94.00 80 VAL A N 1
ATOM 635 C CA . VAL A 1 80 ? -2.166 -9.251 18.804 1.00 94.00 80 VAL A CA 1
ATOM 636 C C . VAL A 1 80 ? -1.502 -10.381 19.579 1.00 94.00 80 VAL A C 1
ATOM 638 O O . VAL A 1 80 ? -1.225 -11.436 19.002 1.00 94.00 80 VAL A O 1
ATOM 641 N N . LEU A 1 81 ? -1.207 -10.173 20.864 1.00 95.25 81 LEU A N 1
ATOM 642 C CA . LEU A 1 81 ? -0.698 -11.249 21.712 1.00 95.25 81 LEU A CA 1
ATOM 643 C C . LEU A 1 81 ? -1.819 -12.239 22.040 1.00 95.25 81 LEU A C 1
ATOM 645 O O . LEU A 1 81 ? -2.995 -11.885 22.072 1.00 95.25 81 LEU A O 1
ATOM 649 N N . HIS A 1 82 ? -1.462 -13.490 22.338 1.00 94.38 82 HIS A N 1
ATOM 650 C CA . HIS A 1 82 ? -2.457 -14.508 22.689 1.00 94.38 82 HIS A CA 1
ATOM 651 C C . HIS A 1 82 ? -3.321 -14.091 23.892 1.00 94.38 82 HIS A C 1
ATOM 653 O O . HIS A 1 82 ? -4.532 -14.285 23.867 1.00 94.38 82 HIS A O 1
ATOM 659 N N . SER A 1 83 ? -2.717 -13.437 24.889 1.00 97.12 83 SER A N 1
ATOM 660 C CA . SER A 1 83 ? -3.408 -12.887 26.063 1.00 97.12 83 SER A CA 1
ATOM 661 C C . SER A 1 83 ? -4.417 -11.781 25.734 1.00 97.12 83 SER A C 1
ATOM 663 O O . SER A 1 83 ? -5.335 -11.548 26.509 1.00 97.12 83 SER A O 1
ATOM 665 N N . GLU A 1 84 ? -4.255 -11.094 24.603 1.00 96.25 84 GLU A N 1
ATOM 666 C CA . GLU A 1 84 ? -5.102 -9.972 24.171 1.00 96.25 84 GLU A CA 1
ATOM 667 C C . GLU A 1 84 ? -6.167 -10.410 23.156 1.00 96.25 84 GLU A C 1
ATOM 669 O O . GLU A 1 84 ? -7.063 -9.638 22.814 1.00 96.25 84 GLU A O 1
ATOM 674 N N . ARG A 1 85 ? -6.078 -11.652 22.663 1.00 95.38 85 ARG A N 1
ATOM 675 C CA . ARG A 1 85 ? -6.893 -12.159 21.558 1.00 95.38 85 ARG A CA 1
ATOM 676 C C . ARG A 1 85 ? -8.389 -12.049 21.828 1.00 95.38 85 ARG A C 1
ATOM 678 O O . ARG A 1 85 ? -9.110 -11.541 20.978 1.00 95.38 85 ARG A O 1
ATOM 685 N N . GLU A 1 86 ? -8.851 -12.519 22.984 1.00 96.44 86 GLU A N 1
ATOM 686 C CA . GLU A 1 86 ? -10.283 -12.539 23.311 1.00 96.44 86 GLU A CA 1
ATOM 687 C C . GLU A 1 86 ? -10.868 -11.119 23.345 1.00 96.44 86 GLU A C 1
ATOM 689 O O . GLU A 1 86 ? -11.917 -10.844 22.758 1.00 96.44 86 GLU A O 1
ATOM 694 N N . GLN A 1 87 ? -10.149 -10.187 23.976 1.00 97.06 87 GLN A N 1
ATOM 695 C CA . GLN A 1 87 ? -10.546 -8.784 24.028 1.00 97.06 87 GLN A CA 1
ATOM 696 C C . GLN A 1 87 ? -10.558 -8.154 22.631 1.00 97.06 87 GLN A C 1
ATOM 698 O O . GLN A 1 87 ? -11.497 -7.430 22.295 1.00 97.06 87 GLN A O 1
ATOM 703 N N . PHE A 1 88 ? -9.545 -8.446 21.816 1.00 95.19 88 PHE A N 1
ATOM 704 C CA . PHE A 1 88 ? -9.447 -7.953 20.449 1.00 95.19 88 PHE A CA 1
ATOM 705 C C . PHE A 1 88 ? -10.606 -8.456 19.577 1.00 95.19 88 PHE A C 1
ATOM 707 O O . PHE A 1 88 ? -11.297 -7.651 18.959 1.00 95.19 88 PHE A O 1
ATOM 714 N N . GLU A 1 89 ? -10.879 -9.763 19.566 1.00 96.75 89 GLU A N 1
ATOM 715 C CA . GLU A 1 89 ? -11.972 -10.353 18.778 1.00 96.75 89 GLU A CA 1
ATOM 716 C C . GLU A 1 89 ? -13.340 -9.792 19.200 1.00 96.75 89 GLU A C 1
ATOM 718 O O . GLU A 1 89 ? -14.168 -9.461 18.348 1.00 96.75 89 GLU A O 1
ATOM 723 N N . LYS A 1 90 ? -13.557 -9.581 20.507 1.00 97.00 90 LYS A N 1
ATOM 724 C CA . LYS A 1 90 ? -14.780 -8.953 21.029 1.00 97.00 90 LYS A CA 1
ATOM 725 C C . LYS A 1 90 ? -14.943 -7.502 20.571 1.00 97.00 90 LYS A C 1
ATOM 727 O O . LYS A 1 90 ? -16.058 -7.092 20.259 1.00 97.00 90 LYS A O 1
ATOM 732 N N . GLN A 1 91 ? -13.859 -6.725 20.533 1.00 93.31 91 GLN A N 1
ATOM 733 C CA . GLN A 1 91 ? -13.882 -5.339 20.045 1.00 93.31 91 GLN A CA 1
ATOM 734 C C . GLN A 1 91 ? -14.122 -5.258 18.536 1.00 93.31 91 GLN A C 1
ATOM 736 O O . GLN A 1 91 ? -14.815 -4.360 18.068 1.00 93.31 91 GLN A O 1
ATOM 741 N N . GLN A 1 92 ? -13.542 -6.187 17.780 1.00 91.50 92 GLN A N 1
ATOM 742 C CA . GLN A 1 92 ? -13.620 -6.214 16.324 1.00 91.50 92 GLN A CA 1
ATOM 743 C C . GLN A 1 92 ? -14.920 -6.836 15.791 1.00 91.50 92 GLN A C 1
ATOM 745 O O . GLN A 1 92 ? -15.316 -6.565 14.658 1.00 91.50 92 GLN A O 1
ATOM 750 N N . GLY A 1 93 ? -15.589 -7.673 16.590 1.00 94.50 93 GLY A N 1
ATOM 751 C CA . GLY A 1 93 ? -16.806 -8.380 16.186 1.00 94.50 93 GLY A CA 1
ATOM 752 C C . GLY A 1 93 ? -16.552 -9.546 15.224 1.00 94.50 93 GLY A C 1
ATOM 753 O O . GLY A 1 93 ? -17.487 -10.034 14.590 1.00 94.50 93 GLY A O 1
ATOM 754 N N . TRP A 1 94 ? -15.302 -9.997 15.098 1.00 94.31 94 TRP A N 1
ATOM 755 C CA . TRP A 1 94 ? -14.906 -11.145 14.285 1.00 94.31 94 TRP A CA 1
ATOM 756 C C . TRP A 1 94 ? -13.758 -11.915 14.943 1.00 94.31 94 TRP A C 1
ATOM 758 O O . TRP A 1 94 ? -12.968 -11.359 15.703 1.00 94.31 94 TRP A O 1
ATOM 768 N N . THR A 1 95 ? -13.656 -13.208 14.636 1.00 94.38 95 THR A N 1
ATOM 769 C CA . THR A 1 95 ? -12.608 -14.093 15.166 1.00 94.38 95 THR A CA 1
ATOM 770 C C . THR A 1 95 ? -11.407 -14.160 14.230 1.00 94.38 95 THR A C 1
ATOM 772 O O . THR A 1 95 ? -11.578 -14.276 13.010 1.00 94.38 95 THR A O 1
ATOM 775 N N . ILE A 1 96 ? -10.191 -14.164 14.778 1.00 93.44 96 ILE A N 1
ATOM 776 C CA . ILE A 1 96 ? -8.961 -14.370 14.009 1.00 93.44 96 ILE A CA 1
ATOM 777 C C . ILE A 1 96 ? -9.004 -15.773 13.400 1.00 93.44 96 ILE A C 1
ATOM 779 O O . ILE A 1 96 ? -9.042 -16.785 14.107 1.00 93.44 96 ILE A O 1
ATOM 783 N N . LYS A 1 97 ? -8.990 -15.837 12.068 1.00 91.75 97 LYS A N 1
ATOM 784 C CA . LYS A 1 97 ? -8.970 -17.103 11.336 1.00 91.75 97 LYS A CA 1
ATOM 785 C C . LYS A 1 97 ? -7.564 -17.689 11.385 1.00 91.75 97 LYS A C 1
ATOM 787 O O . LYS A 1 97 ? -6.603 -17.031 10.995 1.00 91.75 97 LYS A O 1
ATOM 792 N N . SER A 1 98 ? -7.453 -18.931 11.849 1.00 82.06 98 SER A N 1
ATOM 793 C CA . SER A 1 98 ? -6.223 -19.701 11.678 1.00 82.06 98 SER A CA 1
ATOM 794 C C . SER A 1 98 ? -6.068 -20.037 10.198 1.00 82.06 98 SER A C 1
ATOM 796 O O . SER A 1 98 ? -6.998 -20.566 9.586 1.00 82.06 98 SER A O 1
ATOM 798 N N . MET A 1 99 ? -4.899 -19.754 9.626 1.00 74.94 99 MET A N 1
ATOM 799 C CA . MET A 1 99 ? -4.500 -20.339 8.349 1.00 74.94 99 MET A CA 1
ATOM 800 C C . MET A 1 99 ? -4.085 -21.790 8.597 1.00 74.94 99 MET A C 1
ATOM 802 O O . MET A 1 99 ? -2.907 -22.126 8.516 1.00 74.94 99 MET A O 1
ATOM 806 N N . HIS A 1 100 ? -5.028 -22.667 8.942 1.00 68.44 100 HIS A N 1
ATOM 807 C CA . HIS A 1 100 ? -4.765 -24.084 8.727 1.00 68.44 100 HIS A CA 1
ATOM 808 C C . HIS A 1 100 ? -4.614 -24.264 7.217 1.00 68.44 100 HIS A C 1
ATOM 810 O O . HIS A 1 100 ? -5.542 -23.952 6.468 1.00 68.44 100 HIS A O 1
ATOM 816 N N . CYS A 1 101 ? -3.417 -24.671 6.777 1.00 53.22 101 CYS A N 1
ATOM 817 C CA . CYS A 1 101 ? -3.196 -25.083 5.398 1.00 53.22 101 CYS A CA 1
ATOM 818 C C . CYS A 1 101 ? -4.294 -26.076 5.037 1.00 53.22 101 CYS A C 1
ATOM 820 O O . CYS A 1 101 ? -4.441 -27.104 5.696 1.00 53.22 101 CYS A O 1
ATOM 822 N N . ILE A 1 102 ? -5.071 -25.725 4.017 1.00 58.56 102 ILE A N 1
ATOM 823 C CA . ILE A 1 102 ? -5.987 -26.652 3.373 1.00 58.56 102 ILE A CA 1
ATOM 824 C C . ILE A 1 102 ? -5.151 -27.861 2.947 1.00 58.56 102 ILE A C 1
ATOM 826 O O . ILE A 1 102 ? -4.047 -27.709 2.418 1.00 58.56 102 ILE A O 1
ATOM 830 N N . GLU A 1 103 ? -5.668 -29.033 3.301 1.00 49.78 103 GLU A N 1
ATOM 831 C CA . GLU A 1 103 ? -5.093 -30.348 3.066 1.00 49.78 103 GLU A CA 1
ATOM 832 C C . GLU A 1 103 ? -4.604 -30.517 1.626 1.00 49.78 103 GLU A C 1
ATOM 834 O O . GLU A 1 103 ? -5.159 -29.961 0.677 1.00 49.78 103 GLU A O 1
ATOM 839 N N . GLN A 1 104 ? -3.532 -31.298 1.509 1.00 45.66 104 GLN A N 1
ATOM 840 C CA . GLN A 1 104 ? -2.955 -31.781 0.262 1.00 45.66 104 GLN A CA 1
ATOM 841 C C . GLN A 1 104 ? -4.061 -32.300 -0.670 1.00 45.66 104 GLN A C 1
ATOM 843 O O . GLN A 1 104 ? -4.812 -33.199 -0.290 1.00 45.66 104 GLN A O 1
ATOM 848 N N . ALA A 1 105 ? -4.129 -31.742 -1.878 1.00 40.72 105 ALA A N 1
ATOM 849 C CA . ALA A 1 105 ? -4.855 -32.305 -3.011 1.00 40.72 105 ALA A CA 1
ATOM 850 C C . ALA A 1 105 ? -3.843 -32.744 -4.070 1.00 40.72 105 ALA A C 1
ATOM 852 O O . ALA A 1 105 ? -2.892 -31.963 -4.318 1.00 40.72 105 ALA A O 1
#

Secondary structure (DSSP, 8-state):
-HHHHHHHHHHHHHHHHHHHHHHHHHHHHHHHHHHHHHHHIIIIISSSS-S--HHHHHHHHHHTGGG-TT-S---------GGGHHHHHHHHTSPPPP-PPPP--

Foldseek 3Di:
DVVVVVVVVVVVVVVVVVVVVVVVLQVQQVVVVVVVVVVCCCQVVVDVPRNDDPVNVVVVCVVCVVSNVPDPGDDDDDDADPVCQVVVCVVVVHHDDDCPPDDDD

Nearest PDB structures (foldseek):
  3t4t-assembly1_B  TM=9.466E-01  e=6.167E-08  Arabidopsis thaliana
  3t4s-assembly1_A  TM=9.171E-01  e=1.286E-07  Arabidopsis thaliana
  3t4q-assembly1_A  TM=9.435E-01  e=2.508E-07  Arabidopsis thaliana

Sequence (105 aa):
SQAVEKRKEALAGMCDERARMLQDQFNVSMNHVQAMAILISTFHHGKYPTAIDQRTFARYTERTTFERPLTSGVAYAVRVLHSEREQFEKQQGWTIKSMHCIEQA

Radius of gyration: 22.24 Å; Cα contacts (8 Å, |Δi|>4): 39; chains: 1; bounding box: 47×42×64 Å

Solvent-accessible surface area (backbone atoms only — not comparable to full-atom values): 6440 Å² total; per-residue (Å²): 110,76,72,57,54,57,51,50,53,53,51,50,53,54,50,54,50,51,52,47,52,53,52,52,45,47,51,46,24,51,53,46,54,52,52,49,53,49,49,43,48,51,32,44,72,64,34,89,74,58,76,53,52,73,67,56,49,52,55,52,49,63,75,45,44,80,56,23,78,81,55,95,74,87,84,86,82,82,90,74,53,80,92,46,41,68,63,50,26,64,75,69,73,50,75,88,76,77,84,70,77,78,74,92,128